Protein AF-A0A0D6ARR0-F1 (afdb_monomer)

Mean predicted aligned error: 8.87 Å

Solvent-accessible surface area (backbone atoms only — not comparable to full-atom values): 8552 Å² total; per-residue (Å²): 123,38,75,49,77,41,62,52,94,90,50,88,59,75,77,45,70,38,78,40,60,93,48,58,78,51,44,45,71,47,45,70,57,56,63,73,66,69,66,85,62,46,78,39,89,68,58,88,54,48,77,82,75,49,59,91,86,36,61,43,72,41,71,77,80,37,51,61,60,52,48,54,54,48,52,50,31,68,78,36,50,52,70,66,35,74,89,82,35,60,69,95,43,68,66,62,47,51,53,54,51,52,51,50,54,44,28,71,69,69,76,49,77,94,62,93,77,71,64,79,80,71,79,72,76,78,70,92,76,86,84,80,133

Sequence (133 aa):
MWLWTGVDHFKPGILEWVVGDRSAETFQPLWERVKQWNCYFYVTDGWKVYPNFIPEGDQIISKTYMTRVEGENTRLRHYLARLQRKTLCYSKSVEMLKYSISLLIHYFKFQDIPIPYRGEVRSCSATKGDRFI

Radius of gyration: 19.29 Å; Cα contacts (8 Å, |Δi|>4): 124; chains: 1; bounding box: 67×35×32 Å

Structure (mmCIF, N/CA/C/O backbone):
data_AF-A0A0D6ARR0-F1
#
_entry.id   AF-A0A0D6ARR0-F1
#
loop_
_atom_site.group_PDB
_atom_site.id
_atom_site.type_symbol
_atom_site.label_atom_id
_atom_site.label_alt_id
_atom_site.label_comp_id
_atom_site.label_asym_id
_atom_site.label_entity_id
_atom_site.label_seq_id
_atom_site.pdbx_PDB_ins_code
_atom_site.Cartn_x
_atom_site.Cartn_y
_atom_site.Cartn_z
_atom_site.occupancy
_atom_site.B_iso_or_equiv
_atom_site.auth_seq_id
_atom_site.auth_comp_id
_atom_site.auth_asym_id
_atom_site.auth_atom_id
_atom_site.pdbx_PDB_model_num
ATOM 1 N N . MET A 1 1 ? 5.289 0.197 12.221 1.00 78.94 1 MET A N 1
ATOM 2 C CA . MET A 1 1 ? 4.699 0.663 10.961 1.00 78.94 1 MET A CA 1
ATOM 3 C C . MET A 1 1 ? 4.137 -0.511 10.176 1.00 78.94 1 MET A C 1
ATOM 5 O O . MET A 1 1 ? 4.742 -1.579 10.191 1.00 78.94 1 MET A O 1
ATOM 9 N N . TRP A 1 2 ? 2.967 -0.323 9.584 1.00 85.44 2 TRP A N 1
ATOM 10 C CA . TRP A 1 2 ? 2.251 -1.228 8.694 1.00 85.44 2 TRP A CA 1
ATOM 11 C C . TRP A 1 2 ? 2.077 -0.537 7.339 1.00 85.44 2 TRP A C 1
ATOM 13 O O . TRP A 1 2 ? 2.071 0.693 7.274 1.00 85.44 2 TRP A O 1
ATOM 23 N N . LEU A 1 3 ? 1.972 -1.333 6.280 1.00 90.38 3 LEU A N 1
ATOM 24 C CA . LEU A 1 3 ? 1.709 -0.868 4.927 1.00 90.38 3 LEU A CA 1
ATOM 25 C C . LEU A 1 3 ? 0.439 -1.563 4.449 1.00 90.38 3 LEU A C 1
ATOM 27 O O . LEU A 1 3 ? 0.411 -2.790 4.364 1.00 90.38 3 LEU A O 1
ATOM 31 N N . TRP A 1 4 ? -0.586 -0.774 4.166 1.00 92.38 4 TRP A N 1
ATOM 32 C CA . TRP A 1 4 ? -1.767 -1.216 3.442 1.00 92.38 4 TRP A CA 1
ATOM 33 C C . TRP A 1 4 ? -1.518 -1.061 1.950 1.00 92.38 4 TRP A C 1
ATOM 35 O O . TRP A 1 4 ? -0.992 -0.028 1.533 1.00 92.38 4 TRP A O 1
ATOM 45 N N . THR A 1 5 ? -1.898 -2.059 1.161 1.00 92.94 5 THR A N 1
ATOM 46 C CA . THR A 1 5 ? -1.758 -2.057 -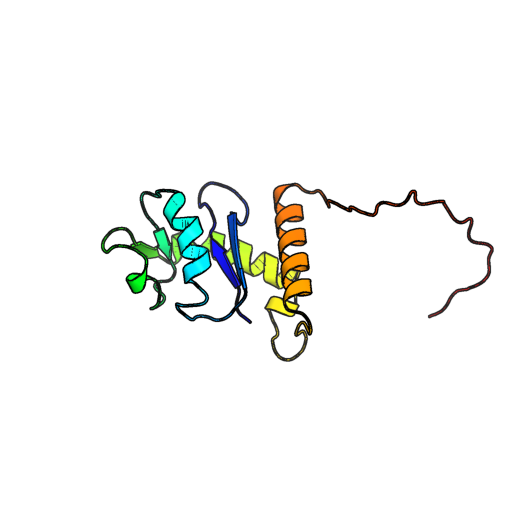0.298 1.00 92.94 5 THR A CA 1
ATOM 47 C C . THR A 1 5 ? -3.071 -2.471 -0.950 1.00 92.94 5 THR A C 1
ATOM 49 O O . THR A 1 5 ? -3.738 -3.396 -0.493 1.00 92.94 5 THR A O 1
ATOM 52 N N . GLY A 1 6 ? -3.445 -1.763 -2.011 1.00 91.69 6 GLY A N 1
ATOM 53 C CA . GLY A 1 6 ? -4.502 -2.127 -2.945 1.00 91.69 6 GLY A CA 1
ATOM 54 C C . GLY A 1 6 ? -3.871 -2.522 -4.274 1.00 91.69 6 GLY A C 1
ATOM 55 O O . GLY A 1 6 ? -3.040 -1.787 -4.816 1.00 91.69 6 GLY A O 1
ATOM 56 N N . VAL A 1 7 ? -4.245 -3.688 -4.791 1.00 89.88 7 VAL A N 1
ATOM 57 C CA . VAL A 1 7 ? -3.752 -4.205 -6.073 1.00 89.88 7 VAL A CA 1
ATOM 58 C C . VAL A 1 7 ? -4.929 -4.620 -6.944 1.00 89.88 7 VAL A C 1
ATOM 60 O O . VAL A 1 7 ? -5.999 -4.950 -6.438 1.00 89.88 7 VAL A O 1
ATOM 63 N N . ASP A 1 8 ? -4.703 -4.645 -8.251 1.00 86.50 8 ASP A N 1
ATOM 64 C CA . ASP A 1 8 ? -5.600 -5.296 -9.201 1.00 86.50 8 ASP A CA 1
ATOM 65 C C . ASP A 1 8 ? -5.147 -6.752 -9.373 1.00 86.50 8 ASP A C 1
ATOM 67 O O . ASP A 1 8 ? -3.958 -7.040 -9.538 1.00 86.50 8 ASP A O 1
ATOM 71 N N . HIS A 1 9 ? -6.088 -7.692 -9.309 1.00 81.56 9 HIS A N 1
ATOM 72 C CA . HIS A 1 9 ? -5.781 -9.105 -9.496 1.00 81.56 9 HIS A CA 1
ATOM 73 C C . HIS A 1 9 ? -5.267 -9.396 -10.917 1.00 81.56 9 HIS A C 1
ATOM 75 O O . HIS A 1 9 ? -4.389 -10.239 -11.101 1.00 81.56 9 HIS A O 1
ATOM 81 N N . PHE A 1 10 ? -5.764 -8.663 -11.914 1.00 81.88 10 PHE A N 1
ATOM 82 C CA . PHE A 1 10 ? -5.463 -8.866 -13.329 1.00 81.88 10 PHE A CA 1
ATOM 83 C C . PHE A 1 10 ? -4.256 -8.059 -13.813 1.00 81.88 10 PHE A C 1
ATOM 85 O O . PHE A 1 10 ? -3.631 -8.430 -14.806 1.00 81.88 10 PHE A O 1
ATOM 92 N N . LYS A 1 11 ? -3.893 -6.968 -13.125 1.00 82.31 11 LYS A N 1
ATOM 93 C CA . LYS A 1 11 ? -2.776 -6.093 -13.525 1.00 82.31 11 LYS A CA 1
ATOM 94 C C . LYS A 1 11 ? -1.606 -6.179 -12.546 1.00 82.31 11 LYS A C 1
ATOM 96 O O . LYS A 1 11 ? -1.794 -6.459 -11.365 1.00 82.31 11 LYS A O 1
ATOM 101 N N . PRO A 1 12 ? -0.354 -6.064 -13.011 1.00 81.56 12 PRO A N 1
ATOM 102 C CA . PRO A 1 12 ? 0.808 -6.051 -12.125 1.00 81.56 12 PRO A CA 1
ATOM 103 C C . PRO A 1 12 ? 0.958 -4.731 -11.381 1.00 81.56 12 PRO A C 1
ATOM 105 O O . PRO A 1 12 ? 0.623 -3.662 -11.893 1.00 81.56 12 PRO A O 1
ATOM 108 N N . GLY A 1 13 ? 1.533 -4.838 -10.185 1.00 85.81 13 GLY A N 1
ATOM 109 C CA . GLY A 1 13 ? 1.898 -3.706 -9.351 1.00 85.81 13 GLY A CA 1
ATOM 110 C C . GLY A 1 13 ? 0.828 -3.274 -8.353 1.00 85.81 13 GLY A C 1
ATOM 111 O O . GLY A 1 13 ? -0.324 -3.707 -8.361 1.00 85.81 13 GLY A O 1
ATOM 112 N N . ILE A 1 14 ? 1.265 -2.387 -7.467 1.00 91.06 14 ILE A N 1
ATOM 113 C CA . ILE A 1 14 ? 0.437 -1.775 -6.434 1.00 91.06 14 ILE A CA 1
ATOM 114 C C . ILE A 1 14 ? -0.208 -0.528 -7.025 1.00 91.06 14 ILE A C 1
ATOM 116 O O . ILE A 1 14 ? 0.478 0.324 -7.594 1.00 91.06 14 ILE A O 1
ATOM 120 N N . LEU A 1 15 ? -1.527 -0.436 -6.895 1.00 90.12 15 LEU A N 1
ATOM 121 C CA . LEU A 1 15 ? -2.299 0.704 -7.372 1.00 90.12 15 LEU A CA 1
ATOM 122 C C . LEU A 1 15 ? -2.329 1.816 -6.329 1.00 90.12 15 LEU A C 1
ATOM 124 O O . LEU A 1 15 ? -2.055 2.967 -6.648 1.00 90.12 15 LEU A O 1
ATOM 128 N N . GLU A 1 16 ? -2.614 1.455 -5.081 1.00 92.69 16 GLU A N 1
ATOM 129 C CA . GLU A 1 16 ? -2.756 2.392 -3.972 1.00 92.69 16 GLU A CA 1
ATOM 130 C C . GLU A 1 16 ? -2.136 1.822 -2.704 1.00 92.69 16 GLU A C 1
ATOM 132 O O . GLU A 1 16 ? -2.079 0.606 -2.510 1.00 92.69 16 GLU A O 1
ATOM 137 N N . TRP A 1 17 ? -1.660 2.693 -1.820 1.00 94.75 17 TRP A N 1
ATOM 138 C CA . TRP A 1 17 ? -1.082 2.265 -0.552 1.00 94.75 17 TRP A CA 1
ATOM 139 C C . TRP A 1 17 ? -1.150 3.354 0.518 1.00 94.75 17 TRP A C 1
ATOM 141 O O . TRP A 1 17 ? -1.221 4.548 0.225 1.00 94.75 17 TRP A O 1
ATOM 151 N N . VAL A 1 18 ? -1.122 2.933 1.784 1.00 94.38 18 VAL A N 1
ATOM 152 C CA . VAL A 1 18 ? -1.045 3.824 2.950 1.00 94.38 18 VAL A CA 1
ATOM 153 C C . VAL A 1 18 ? -0.122 3.230 4.005 1.00 94.38 18 VAL A C 1
ATOM 155 O O . VAL A 1 18 ? -0.179 2.044 4.324 1.00 94.38 18 VAL A O 1
ATOM 158 N N . VAL A 1 19 ? 0.729 4.082 4.573 1.00 91.88 19 VAL A N 1
ATOM 159 C CA . VAL A 1 19 ? 1.614 3.743 5.690 1.00 91.88 19 VAL A CA 1
ATOM 160 C C . VAL A 1 19 ? 0.987 4.199 7.003 1.00 91.88 19 VAL A C 1
ATOM 162 O O . VAL A 1 19 ? 0.639 5.369 7.136 1.00 91.88 19 VAL A O 1
ATOM 165 N N . GLY A 1 20 ? 0.928 3.307 7.991 1.00 91.19 20 GLY A N 1
ATOM 166 C CA . GLY A 1 20 ? 0.464 3.636 9.340 1.00 91.19 20 GLY A CA 1
ATOM 167 C C . GLY A 1 20 ? 0.433 2.417 10.255 1.00 91.19 20 GLY A C 1
ATOM 168 O O . GLY A 1 20 ? 1.463 1.768 10.474 1.00 91.19 20 GLY A O 1
ATOM 169 N N . ASP A 1 21 ? -0.733 2.105 10.802 1.00 91.00 21 ASP A N 1
ATOM 170 C CA . ASP A 1 21 ? -1.007 0.931 11.631 1.00 91.00 21 ASP A CA 1
ATOM 171 C C . ASP A 1 21 ? -2.155 0.086 11.047 1.00 91.00 21 ASP A C 1
ATOM 173 O O . ASP A 1 21 ? -2.475 0.219 9.871 1.00 91.00 21 ASP A O 1
ATOM 177 N N . ARG A 1 22 ? -2.729 -0.831 11.837 1.00 91.44 22 ARG A N 1
ATOM 178 C CA . ARG A 1 22 ? -3.842 -1.695 11.403 1.00 91.44 22 ARG A CA 1
ATOM 179 C C . ARG A 1 22 ? -5.228 -1.165 11.799 1.00 91.44 22 ARG A C 1
ATOM 181 O O . ARG A 1 22 ? -6.170 -1.954 11.891 1.00 91.44 22 ARG A O 1
ATOM 188 N N . SER A 1 23 ? -5.318 0.122 12.117 1.00 94.56 23 SER A N 1
ATOM 189 C CA . SER A 1 23 ? -6.545 0.770 12.570 1.00 94.56 23 SER A CA 1
ATOM 190 C C . SER A 1 23 ? -7.471 1.123 11.402 1.00 94.56 23 SER A C 1
ATOM 192 O O . SER A 1 23 ? -7.062 1.094 10.236 1.00 94.56 23 SER A O 1
ATOM 194 N N . ALA A 1 24 ? -8.727 1.434 11.722 1.00 94.75 24 ALA A N 1
ATOM 195 C CA . ALA A 1 24 ? -9.706 1.879 10.737 1.00 94.75 24 ALA A CA 1
ATOM 196 C C . ALA A 1 24 ? -9.339 3.273 10.204 1.00 94.75 24 ALA A C 1
ATOM 198 O O . ALA A 1 24 ? -9.465 3.538 9.013 1.00 94.75 24 ALA A O 1
ATOM 199 N N . GLU A 1 25 ? -8.784 4.121 11.064 1.00 95.38 25 GLU A N 1
ATOM 200 C CA . GLU A 1 25 ? -8.349 5.486 10.789 1.00 95.38 25 GLU A CA 1
ATOM 201 C C . GLU A 1 25 ? -7.238 5.511 9.732 1.00 95.38 25 GLU A C 1
ATOM 203 O O . GLU A 1 25 ? -7.286 6.297 8.788 1.00 95.38 25 GLU A O 1
ATOM 208 N N . THR A 1 26 ? -6.259 4.603 9.834 1.00 94.19 26 THR A N 1
ATOM 209 C CA . THR A 1 26 ? -5.215 4.465 8.804 1.00 94.19 26 THR A CA 1
ATOM 210 C C . THR A 1 26 ? -5.776 3.893 7.498 1.00 94.19 26 THR A C 1
ATOM 212 O O . THR A 1 26 ? -5.294 4.239 6.418 1.00 94.19 26 THR A O 1
ATOM 215 N N . PHE A 1 27 ? -6.767 3.002 7.565 1.00 95.19 27 PHE A N 1
ATOM 216 C CA . PHE A 1 27 ? -7.340 2.363 6.379 1.00 95.19 27 PHE A CA 1
ATOM 217 C C . PHE A 1 27 ? -8.280 3.291 5.595 1.00 95.19 27 PHE A C 1
ATOM 219 O O . PHE A 1 27 ? -8.290 3.255 4.366 1.00 95.19 27 PHE A O 1
ATOM 226 N N . GLN A 1 28 ? -9.014 4.170 6.276 1.00 95.81 28 GLN A N 1
ATOM 227 C CA . GLN A 1 28 ? -9.973 5.101 5.681 1.00 95.81 28 GLN A CA 1
ATOM 228 C C . GLN A 1 28 ? -9.448 5.859 4.445 1.00 95.81 28 GLN A C 1
ATOM 230 O O . GLN A 1 28 ? -10.096 5.785 3.403 1.00 95.81 28 GLN A O 1
ATOM 235 N N . PRO A 1 29 ? -8.280 6.536 4.462 1.00 95.31 29 PRO A N 1
ATOM 236 C CA . PRO A 1 29 ? -7.791 7.244 3.278 1.00 95.31 29 PRO A CA 1
ATOM 237 C C . PRO A 1 29 ? -7.474 6.319 2.097 1.00 95.31 29 PRO A C 1
ATOM 239 O O . PRO A 1 29 ? -7.517 6.772 0.955 1.00 95.31 29 PRO A O 1
ATOM 242 N N . LEU A 1 30 ? -7.133 5.048 2.343 1.00 94.56 30 LEU A N 1
ATOM 243 C CA . LEU A 1 30 ? -6.980 4.061 1.274 1.00 94.56 30 LEU A CA 1
ATOM 244 C C . LEU A 1 30 ? -8.349 3.709 0.687 1.00 94.56 30 LEU A C 1
ATOM 246 O O . LEU A 1 30 ? -8.513 3.720 -0.531 1.00 94.56 30 LEU A O 1
ATOM 250 N N . TRP A 1 31 ? -9.331 3.444 1.551 1.00 94.81 31 TRP A N 1
ATOM 251 C CA . TRP A 1 31 ? -10.691 3.114 1.137 1.00 94.81 31 TRP A CA 1
ATOM 252 C C . TRP A 1 31 ? -11.343 4.223 0.311 1.00 94.81 31 TRP A C 1
ATOM 254 O O . TRP A 1 31 ? -11.931 3.941 -0.727 1.00 94.81 31 TRP A O 1
ATOM 264 N N . GLU A 1 32 ? -11.169 5.487 0.703 1.00 94.88 32 GLU A N 1
ATOM 265 C CA . GLU A 1 32 ? -11.703 6.640 -0.030 1.00 94.88 32 GLU A CA 1
ATOM 266 C C . GLU A 1 32 ? -11.233 6.705 -1.490 1.00 94.88 32 GLU A C 1
ATOM 268 O O . GLU A 1 32 ? -11.966 7.212 -2.339 1.00 94.88 32 GLU A O 1
ATOM 273 N N . ARG A 1 33 ? -10.039 6.174 -1.792 1.00 93.94 33 ARG A N 1
ATOM 274 C CA . ARG A 1 33 ? -9.515 6.048 -3.160 1.00 93.94 33 ARG A CA 1
ATOM 275 C C . ARG A 1 33 ? -10.000 4.770 -3.840 1.00 93.94 33 ARG A C 1
ATOM 277 O O . ARG A 1 33 ? -10.457 4.823 -4.975 1.00 93.94 33 ARG A O 1
ATOM 284 N N . VAL A 1 34 ? -9.951 3.640 -3.136 1.00 91.75 34 VAL A N 1
ATOM 285 C CA . VAL A 1 34 ? -10.332 2.321 -3.670 1.00 91.75 34 VAL A CA 1
ATOM 286 C C . VAL A 1 34 ? -11.819 2.250 -4.030 1.00 91.75 34 VAL A C 1
ATOM 288 O O . VAL A 1 34 ? -12.159 1.732 -5.090 1.00 91.75 34 VAL A O 1
ATOM 291 N N . LYS A 1 35 ? -12.711 2.825 -3.214 1.00 90.25 35 LYS A N 1
ATOM 292 C CA . LYS A 1 35 ? -14.163 2.801 -3.466 1.00 90.25 35 LYS A CA 1
ATOM 293 C C . LYS A 1 35 ? -14.564 3.500 -4.770 1.00 90.25 35 LYS A C 1
ATOM 295 O O . LYS A 1 35 ? -15.588 3.170 -5.357 1.00 90.25 35 LYS A O 1
ATOM 300 N N . GLN A 1 36 ? -13.751 4.448 -5.245 1.00 90.75 36 GLN A N 1
ATOM 301 C CA . GLN A 1 36 ? -14.000 5.171 -6.498 1.00 90.75 36 GLN A CA 1
ATOM 302 C C . GLN A 1 36 ? -13.803 4.286 -7.734 1.00 90.75 36 GLN A C 1
ATOM 304 O O . GLN A 1 36 ? -14.249 4.647 -8.819 1.00 90.75 36 GLN A O 1
ATOM 309 N N . TRP A 1 37 ? -13.149 3.130 -7.594 1.00 88.69 37 TRP A N 1
ATOM 310 C CA . TRP A 1 37 ? -12.939 2.198 -8.703 1.00 88.69 37 TRP A CA 1
ATOM 311 C C . TRP A 1 37 ? -14.184 1.388 -9.055 1.00 88.69 37 TRP A C 1
ATOM 313 O O . TRP A 1 37 ? -14.186 0.741 -10.100 1.00 88.69 37 TRP A O 1
ATOM 323 N N . ASN A 1 38 ? -15.225 1.432 -8.214 1.00 85.88 38 ASN A N 1
ATOM 324 C CA . ASN A 1 38 ? -16.496 0.743 -8.426 1.00 85.88 38 ASN A CA 1
ATOM 325 C C . ASN A 1 38 ? -16.303 -0.742 -8.801 1.00 85.88 38 ASN A C 1
ATOM 327 O O . ASN A 1 38 ? -16.830 -1.229 -9.803 1.00 85.88 38 ASN A O 1
ATOM 331 N N . CYS A 1 39 ? -15.459 -1.440 -8.033 1.00 87.06 39 CYS A N 1
ATOM 332 C CA . CYS A 1 39 ? -15.169 -2.853 -8.251 1.00 87.06 39 CYS A CA 1
ATOM 333 C C . CYS A 1 39 ? -16.406 -3.713 -7.962 1.00 87.06 39 CYS A C 1
ATOM 335 O O . CYS A 1 39 ? -17.138 -3.431 -7.021 1.00 87.06 39 CYS A O 1
ATOM 337 N N . TYR A 1 40 ? -16.584 -4.805 -8.717 1.00 86.75 40 TYR A N 1
ATOM 338 C CA . TYR A 1 40 ? -17.652 -5.779 -8.452 1.00 86.75 40 TYR A CA 1
ATOM 339 C C . TYR A 1 40 ? -17.503 -6.460 -7.088 1.00 86.75 40 TYR A C 1
ATOM 341 O O . TYR A 1 40 ? -18.492 -6.675 -6.405 1.00 86.75 40 TYR A O 1
ATOM 349 N N . PHE A 1 41 ? -16.269 -6.810 -6.709 1.00 90.00 41 PHE A N 1
ATOM 350 C CA . PHE A 1 41 ? -15.963 -7.438 -5.427 1.00 90.00 41 PHE A CA 1
ATOM 351 C C . PHE A 1 41 ? -14.609 -6.967 -4.900 1.00 90.00 41 PHE A C 1
ATOM 353 O O . PHE A 1 41 ? -13.674 -6.734 -5.674 1.00 90.00 41 PHE A O 1
ATOM 360 N N . TYR A 1 42 ? -14.485 -6.910 -3.577 1.00 91.44 42 TYR A N 1
ATOM 361 C CA . TYR A 1 42 ? -13.246 -6.611 -2.870 1.00 91.44 42 TYR A CA 1
ATOM 362 C C . TYR A 1 42 ? -12.726 -7.868 -2.181 1.00 91.44 42 TYR A C 1
ATOM 364 O O . TYR A 1 42 ? -13.350 -8.402 -1.263 1.00 91.44 42 TYR A O 1
ATOM 372 N N . VAL A 1 43 ? -11.557 -8.339 -2.613 1.00 91.44 43 VAL A N 1
ATOM 373 C CA . VAL A 1 43 ? -10.908 -9.504 -2.006 1.00 91.44 43 VAL A CA 1
ATOM 374 C C . VAL A 1 43 ? -10.033 -9.055 -0.842 1.00 91.44 43 VAL A C 1
ATOM 376 O O . VAL A 1 43 ? -9.167 -8.199 -1.018 1.00 91.44 43 VAL A O 1
ATOM 379 N N . THR A 1 44 ? -10.230 -9.641 0.339 1.00 91.50 44 THR A N 1
ATOM 380 C CA . THR A 1 44 ? -9.443 -9.292 1.531 1.00 91.50 44 THR A CA 1
ATOM 381 C C . THR A 1 44 ? -9.052 -10.512 2.372 1.00 91.50 44 THR A C 1
ATOM 383 O O . THR A 1 44 ? -9.533 -11.628 2.164 1.00 91.50 44 THR A O 1
ATOM 386 N N . ASP A 1 45 ? -8.178 -10.297 3.361 1.00 89.56 45 ASP A N 1
ATOM 387 C CA . ASP A 1 45 ? -7.779 -11.294 4.366 1.00 89.56 45 ASP A CA 1
ATOM 388 C C . ASP A 1 45 ? -8.780 -11.435 5.531 1.00 89.56 45 ASP A C 1
ATOM 390 O O . ASP A 1 45 ? -8.516 -12.165 6.485 1.00 89.56 45 ASP A O 1
ATOM 394 N N . GLY A 1 46 ? -9.935 -10.759 5.467 1.00 89.94 46 GLY A N 1
ATOM 395 C CA . GLY A 1 46 ? -10.978 -10.847 6.496 1.00 89.94 46 GLY A CA 1
ATOM 396 C C . GLY A 1 46 ? -10.668 -10.083 7.788 1.00 89.94 46 GLY A C 1
ATOM 397 O O . GLY A 1 46 ? -11.257 -10.365 8.828 1.00 89.94 46 GLY A O 1
ATOM 398 N N . TRP A 1 47 ? -9.742 -9.119 7.757 1.00 91.19 47 TRP A N 1
ATOM 399 C CA . TRP A 1 47 ? -9.449 -8.262 8.905 1.00 91.19 47 TRP A CA 1
ATOM 400 C C . TRP A 1 47 ? -10.681 -7.480 9.389 1.00 91.19 47 TRP A C 1
ATOM 402 O O . TRP A 1 47 ? -11.474 -6.963 8.605 1.00 91.19 47 TRP A O 1
ATOM 412 N N . LYS A 1 48 ? -10.787 -7.316 10.713 1.00 93.56 48 LYS A N 1
ATOM 413 C CA . LYS A 1 48 ? -11.946 -6.728 11.410 1.00 93.56 48 LYS A CA 1
ATOM 414 C C . LYS A 1 48 ? -12.318 -5.294 11.018 1.00 93.56 48 LYS A C 1
ATOM 416 O O . LYS A 1 48 ? -13.365 -4.818 11.429 1.00 93.56 48 LYS A O 1
ATOM 421 N N . VAL A 1 49 ? -11.443 -4.583 10.305 1.00 93.75 49 VAL A N 1
ATOM 422 C CA . VAL A 1 49 ? -11.724 -3.205 9.880 1.00 93.75 49 VAL A CA 1
ATOM 423 C C . VAL A 1 49 ? -12.588 -3.166 8.628 1.00 93.75 49 VAL A C 1
ATOM 425 O O . VAL A 1 49 ? -13.350 -2.224 8.485 1.00 93.75 49 VAL A O 1
ATOM 428 N N . TYR A 1 50 ? -12.504 -4.163 7.738 1.00 92.62 50 TYR A N 1
ATOM 429 C CA . TYR A 1 50 ? -13.171 -4.095 6.435 1.00 92.62 50 TYR A CA 1
ATOM 430 C C . TYR A 1 50 ? -14.695 -4.001 6.508 1.00 92.62 50 TYR A C 1
ATOM 432 O O . TYR A 1 50 ? -15.226 -3.192 5.752 1.00 92.62 50 TYR A O 1
ATOM 440 N N . PRO A 1 51 ? -15.399 -4.706 7.419 1.00 92.94 51 PRO A N 1
ATOM 441 C CA . PRO A 1 51 ? -16.853 -4.577 7.532 1.00 92.94 51 PRO A CA 1
ATOM 442 C C . PRO A 1 51 ? -17.334 -3.157 7.869 1.00 92.94 51 PRO A C 1
ATOM 444 O O . PRO A 1 51 ? -18.488 -2.830 7.630 1.00 92.94 51 PRO A O 1
ATOM 447 N N . ASN A 1 52 ? -16.460 -2.289 8.395 1.00 93.31 52 ASN A N 1
ATOM 448 C CA . ASN A 1 52 ? -16.800 -0.888 8.663 1.00 93.31 52 ASN A CA 1
ATOM 449 C C . ASN A 1 52 ? -16.800 -0.015 7.394 1.00 93.31 52 ASN A C 1
ATOM 451 O O . ASN A 1 52 ? -17.224 1.136 7.450 1.00 93.31 52 ASN A O 1
ATOM 455 N N . PHE A 1 53 ? -16.262 -0.519 6.279 1.00 93.25 53 PHE A N 1
ATOM 456 C CA . PHE A 1 53 ? -16.026 0.246 5.052 1.00 93.25 53 PHE A CA 1
ATOM 457 C C . PHE A 1 53 ? -16.651 -0.403 3.817 1.00 93.25 53 PHE A C 1
ATOM 459 O O . PHE A 1 53 ? -17.215 0.302 2.983 1.00 93.25 53 PHE A O 1
ATOM 466 N N . ILE A 1 54 ? -16.523 -1.725 3.690 1.00 92.75 54 ILE A N 1
ATOM 467 C CA . ILE A 1 54 ? -16.988 -2.499 2.541 1.00 92.75 54 ILE A CA 1
ATOM 468 C C . ILE A 1 54 ? -18.433 -2.938 2.810 1.00 92.75 54 ILE A C 1
ATOM 470 O O . ILE A 1 54 ? -18.671 -3.547 3.856 1.00 92.75 54 ILE A O 1
ATOM 474 N N . PRO A 1 55 ? -19.384 -2.653 1.902 1.00 90.44 55 PRO A N 1
ATOM 475 C CA . PRO A 1 55 ? -20.758 -3.118 2.038 1.00 90.44 55 PRO A CA 1
ATOM 476 C C . PRO A 1 55 ? -20.854 -4.640 2.188 1.00 90.44 55 PRO A C 1
ATOM 478 O O . PRO A 1 55 ? -20.053 -5.400 1.634 1.00 90.44 55 PRO A O 1
ATOM 481 N N . GLU A 1 56 ? -21.861 -5.089 2.934 1.00 87.88 56 GLU A N 1
ATOM 482 C CA . GLU A 1 56 ? -22.145 -6.512 3.089 1.00 87.88 56 GLU A CA 1
ATOM 483 C C . GLU A 1 56 ? -22.511 -7.130 1.728 1.00 87.88 56 GLU A C 1
ATOM 485 O O . GLU A 1 56 ? -23.346 -6.598 1.002 1.00 87.88 56 GLU A O 1
ATOM 490 N N . GLY A 1 57 ? -21.863 -8.244 1.373 1.00 88.38 57 GLY A N 1
ATOM 491 C CA . GLY A 1 57 ? -22.026 -8.912 0.073 1.00 88.38 57 GLY A CA 1
ATOM 492 C C . GLY A 1 57 ? -20.966 -8.556 -0.978 1.00 88.38 57 GLY A C 1
ATOM 493 O O . GLY A 1 57 ? -20.683 -9.385 -1.842 1.00 88.38 57 GLY A O 1
ATOM 494 N N . ASP A 1 58 ? -20.295 -7.408 -0.851 1.00 91.12 58 ASP A N 1
ATOM 495 C CA . ASP A 1 58 ? -19.251 -6.978 -1.800 1.00 91.12 58 ASP A CA 1
ATOM 496 C C . ASP A 1 58 ? -17.858 -7.515 -1.424 1.00 91.12 58 ASP A C 1
ATOM 498 O O . ASP A 1 58 ? -16.916 -7.481 -2.223 1.00 91.12 58 ASP A O 1
ATOM 502 N N . GLN A 1 59 ? -17.696 -8.012 -0.194 1.00 92.69 59 GLN A N 1
ATOM 503 C CA . GLN A 1 59 ? -16.437 -8.550 0.313 1.00 92.69 59 GLN A CA 1
ATOM 504 C C . GLN A 1 59 ? -16.316 -10.058 0.059 1.00 92.69 59 GLN A C 1
ATOM 506 O O . GLN A 1 59 ? -17.126 -10.854 0.531 1.00 92.69 59 GLN A O 1
ATOM 511 N N . ILE A 1 60 ? -15.215 -10.469 -0.571 1.00 91.31 60 ILE A N 1
ATOM 512 C CA . ILE A 1 60 ? -14.813 -11.874 -0.691 1.00 91.31 60 ILE A CA 1
ATOM 513 C C . ILE A 1 60 ? -13.599 -12.123 0.207 1.00 91.31 60 ILE A C 1
ATOM 515 O O . ILE A 1 60 ? -12.521 -11.566 -0.001 1.00 91.31 60 ILE A O 1
ATOM 519 N N . ILE A 1 61 ? -13.744 -13.002 1.198 1.00 90.50 61 ILE A N 1
ATOM 520 C CA . ILE A 1 61 ? -12.626 -13.424 2.051 1.00 90.50 61 ILE A CA 1
ATOM 521 C C . ILE A 1 61 ? -12.001 -14.673 1.441 1.00 90.50 61 ILE A C 1
ATOM 523 O O . ILE A 1 61 ? -12.600 -15.746 1.445 1.00 90.50 61 ILE A O 1
ATOM 527 N N . SER A 1 62 ? -10.781 -14.555 0.922 1.00 86.00 62 SER A N 1
ATOM 528 C CA . SER A 1 62 ? -10.079 -15.706 0.358 1.00 86.00 62 SER A CA 1
ATOM 529 C C . SER A 1 62 ? -8.568 -15.546 0.408 1.00 86.00 62 SER A C 1
ATOM 531 O O . SER A 1 62 ? -8.011 -14.641 -0.202 1.00 86.00 62 SER A O 1
ATOM 533 N N . LYS A 1 63 ? -7.882 -16.544 0.971 1.00 81.12 63 LYS A N 1
ATOM 534 C CA . LYS A 1 63 ? -6.413 -16.620 0.952 1.00 81.12 63 LYS A CA 1
ATOM 535 C C 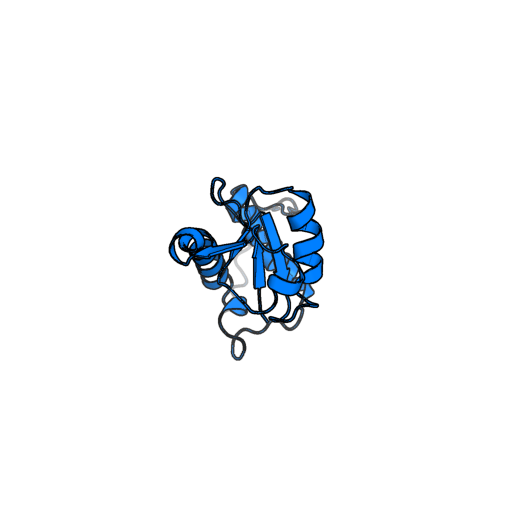. LYS A 1 63 ? -5.834 -16.897 -0.4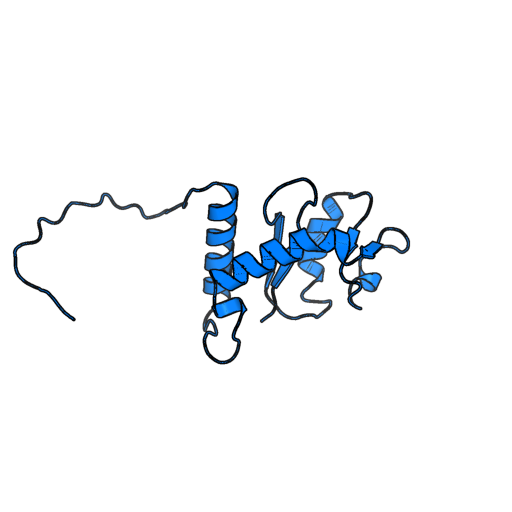40 1.00 81.12 63 LYS A C 1
ATOM 537 O O . LYS A 1 63 ? -4.808 -16.332 -0.789 1.00 81.12 63 LYS A O 1
ATOM 542 N N . THR A 1 64 ? -6.503 -17.705 -1.263 1.00 80.38 64 THR A N 1
ATOM 543 C CA . THR A 1 64 ? -5.987 -18.097 -2.589 1.00 80.38 64 THR A CA 1
ATOM 544 C C . THR A 1 64 ? -5.890 -16.904 -3.544 1.00 80.38 64 THR A C 1
ATOM 546 O O . THR A 1 64 ? -4.854 -16.667 -4.153 1.00 80.38 64 THR A O 1
ATOM 549 N N . TYR A 1 65 ? -6.941 -16.082 -3.621 1.00 78.75 65 TYR A N 1
ATOM 550 C CA . TYR A 1 65 ? -6.922 -14.842 -4.407 1.00 78.75 65 TYR A CA 1
ATOM 551 C C . TYR A 1 65 ? -5.943 -13.774 -3.872 1.00 78.75 65 TYR A C 1
ATOM 553 O O . TYR A 1 65 ? -5.534 -12.888 -4.626 1.00 78.75 65 TYR A O 1
ATOM 561 N N . MET A 1 66 ? -5.524 -13.873 -2.603 1.00 84.00 66 MET A N 1
ATOM 562 C CA . MET A 1 66 ? -4.606 -12.932 -1.948 1.00 84.00 66 MET A CA 1
ATOM 563 C C . MET A 1 66 ? -3.123 -13.195 -2.242 1.00 84.00 66 MET A C 1
ATOM 565 O O . MET A 1 66 ? -2.308 -12.304 -2.002 1.00 84.00 66 MET A O 1
ATOM 569 N N . THR A 1 67 ? -2.751 -14.343 -2.825 1.00 84.94 67 THR A N 1
ATOM 570 C CA . THR A 1 67 ? -1.341 -14.700 -3.093 1.00 84.94 67 THR A CA 1
ATOM 571 C C . THR A 1 67 ? -0.593 -13.620 -3.880 1.00 84.94 67 THR A C 1
ATOM 573 O O . THR A 1 67 ? 0.590 -13.376 -3.647 1.00 84.94 67 THR A O 1
ATOM 576 N N . ARG A 1 68 ? -1.282 -12.902 -4.777 1.00 85.19 68 ARG A N 1
ATOM 577 C CA . ARG A 1 68 ? -0.689 -11.787 -5.527 1.00 85.19 68 ARG A CA 1
ATOM 578 C C . ARG A 1 68 ? -0.349 -10.589 -4.637 1.00 85.19 68 ARG A C 1
ATOM 580 O O . ARG A 1 68 ? 0.778 -10.105 -4.688 1.00 85.19 68 ARG A O 1
ATOM 587 N N . VAL A 1 69 ? -1.291 -10.139 -3.803 1.00 87.06 69 VAL A N 1
ATOM 588 C CA . VAL A 1 69 ? -1.071 -9.058 -2.819 1.00 87.06 69 VAL A CA 1
ATOM 589 C C . VAL A 1 69 ? 0.066 -9.430 -1.870 1.00 87.06 69 VAL A C 1
ATOM 591 O O . VAL A 1 69 ? 0.940 -8.615 -1.575 1.00 87.06 69 VAL A O 1
ATOM 594 N N . GLU A 1 70 ? 0.075 -10.676 -1.398 1.00 87.38 70 GLU A N 1
ATOM 595 C CA . GLU A 1 70 ? 1.121 -11.205 -0.526 1.00 87.38 70 GLU A CA 1
ATOM 596 C C . GLU A 1 70 ? 2.490 -11.214 -1.216 1.00 87.38 70 GLU A C 1
ATOM 598 O O . GLU A 1 70 ? 3.489 -10.844 -0.593 1.00 87.38 70 GLU A O 1
ATOM 603 N N . GLY A 1 71 ? 2.536 -11.555 -2.507 1.00 89.50 71 GLY A N 1
ATOM 604 C CA . GLY A 1 71 ? 3.733 -11.488 -3.342 1.00 89.50 71 GLY A CA 1
ATOM 605 C C . GLY A 1 71 ? 4.286 -10.068 -3.467 1.00 89.50 71 GLY A C 1
ATOM 606 O O . GLY A 1 71 ? 5.463 -9.843 -3.182 1.00 89.50 71 GLY A O 1
ATOM 607 N N . GLU A 1 72 ? 3.442 -9.089 -3.803 1.00 89.19 72 GLU A N 1
ATOM 608 C CA . GLU A 1 72 ? 3.843 -7.674 -3.895 1.00 89.19 72 GLU A CA 1
ATOM 609 C C . GLU A 1 72 ? 4.338 -7.137 -2.542 1.00 89.19 72 GLU A C 1
ATOM 611 O O . GLU A 1 72 ? 5.394 -6.506 -2.450 1.00 89.19 72 GLU A O 1
ATOM 616 N N . ASN A 1 73 ? 3.633 -7.462 -1.455 1.00 88.81 73 ASN A N 1
ATOM 617 C CA . ASN A 1 73 ? 4.032 -7.078 -0.102 1.00 88.81 73 ASN A CA 1
ATOM 618 C C . ASN A 1 73 ? 5.356 -7.729 0.319 1.00 88.81 73 ASN A C 1
ATOM 620 O O . ASN A 1 73 ? 6.183 -7.090 0.975 1.00 88.81 73 ASN A O 1
ATOM 624 N N . THR A 1 74 ? 5.576 -8.988 -0.058 1.00 90.12 74 THR A N 1
ATOM 625 C CA . THR A 1 74 ? 6.838 -9.701 0.173 1.00 90.12 74 THR A CA 1
ATOM 626 C C . THR A 1 74 ? 7.976 -9.042 -0.591 1.00 90.12 74 THR A C 1
ATOM 628 O O . THR A 1 74 ? 9.022 -8.753 -0.008 1.00 90.12 74 THR A O 1
ATOM 631 N N . ARG A 1 75 ? 7.758 -8.719 -1.868 1.00 90.25 75 ARG A N 1
ATOM 632 C CA . ARG A 1 75 ? 8.738 -8.037 -2.713 1.00 90.25 75 ARG A CA 1
ATOM 633 C C . ARG A 1 75 ? 9.105 -6.670 -2.140 1.00 90.25 75 ARG A C 1
ATOM 635 O O . ARG A 1 75 ? 10.286 -6.380 -1.982 1.00 90.25 75 ARG A O 1
ATOM 642 N N . LEU A 1 76 ? 8.132 -5.860 -1.723 1.00 90.31 76 LEU A N 1
ATOM 643 C CA . LEU A 1 76 ? 8.415 -4.585 -1.057 1.00 90.31 76 LEU A CA 1
ATOM 644 C C . LEU A 1 76 ? 9.256 -4.759 0.212 1.00 90.31 76 LEU A C 1
ATOM 646 O O . LEU A 1 76 ? 10.208 -4.009 0.416 1.00 90.31 76 LEU A O 1
ATOM 650 N N . ARG A 1 77 ? 8.941 -5.744 1.061 1.00 88.94 77 ARG A N 1
ATOM 651 C CA . ARG A 1 77 ? 9.712 -6.010 2.290 1.00 88.94 77 ARG A CA 1
ATOM 652 C C . ARG A 1 77 ? 11.121 -6.518 2.005 1.00 88.94 77 ARG A C 1
ATOM 654 O O . ARG A 1 77 ? 12.015 -6.228 2.793 1.00 88.94 77 ARG A O 1
ATOM 661 N N . HIS A 1 78 ? 11.310 -7.242 0.905 1.00 89.56 78 HIS A N 1
ATOM 662 C CA . HIS A 1 78 ? 12.620 -7.715 0.473 1.00 89.56 78 HIS A CA 1
ATOM 663 C C . HIS A 1 78 ? 13.557 -6.547 0.139 1.00 89.56 78 HIS A C 1
ATOM 665 O O . HIS A 1 78 ? 14.670 -6.491 0.651 1.00 89.56 78 HIS A O 1
ATOM 671 N N . TYR A 1 79 ? 13.093 -5.577 -0.654 1.00 89.56 79 TYR A N 1
ATOM 672 C CA . TYR A 1 79 ? 13.910 -4.419 -1.039 1.00 89.56 79 TYR A CA 1
ATOM 673 C C . TYR A 1 79 ? 13.964 -3.334 0.044 1.00 89.56 79 TYR A C 1
ATOM 675 O O . TYR A 1 79 ? 14.981 -2.663 0.212 1.00 89.56 79 TYR A O 1
ATOM 683 N N . LEU A 1 80 ? 12.887 -3.158 0.811 1.00 88.44 80 LEU A N 1
ATOM 684 C CA . LEU A 1 80 ? 12.812 -2.195 1.906 1.00 88.44 80 LEU A CA 1
ATOM 685 C C . LEU A 1 80 ? 12.801 -2.931 3.244 1.00 88.44 80 LEU A C 1
ATOM 687 O O . LEU A 1 80 ? 11.754 -3.085 3.876 1.00 88.44 80 LEU A O 1
ATOM 691 N N . ALA A 1 81 ? 13.991 -3.279 3.744 1.00 83.88 81 ALA A N 1
ATOM 692 C CA . ALA A 1 81 ? 14.172 -3.899 5.065 1.00 83.88 81 ALA A CA 1
ATOM 693 C C . ALA A 1 81 ? 13.488 -3.114 6.208 1.00 83.88 81 ALA A C 1
ATOM 695 O O . ALA A 1 81 ? 13.092 -3.684 7.232 1.00 83.88 81 ALA A O 1
ATOM 696 N N . ARG A 1 82 ? 13.269 -1.806 6.007 1.00 82.12 82 ARG A N 1
ATOM 697 C CA . ARG A 1 82 ? 12.546 -0.927 6.938 1.00 82.12 82 ARG A CA 1
ATOM 698 C C . ARG A 1 82 ? 11.074 -1.297 7.137 1.00 82.12 82 ARG A C 1
ATOM 700 O O . ARG A 1 82 ? 10.493 -0.985 8.174 1.00 82.12 82 ARG A O 1
ATOM 707 N N . LEU A 1 83 ? 10.474 -1.995 6.174 1.00 82.75 83 LEU A N 1
ATOM 708 C CA . LEU A 1 83 ? 9.123 -2.548 6.277 1.00 82.75 83 LEU A CA 1
ATOM 709 C C . LEU A 1 83 ? 9.090 -3.896 7.011 1.00 82.75 83 LEU A C 1
ATOM 711 O O . LEU A 1 83 ? 8.015 -4.343 7.414 1.00 82.75 83 LEU A O 1
ATOM 715 N N . GLN A 1 84 ? 10.237 -4.559 7.187 1.00 77.81 84 GLN A N 1
ATOM 716 C CA . GLN A 1 84 ? 10.326 -5.890 7.788 1.00 77.81 84 GLN A CA 1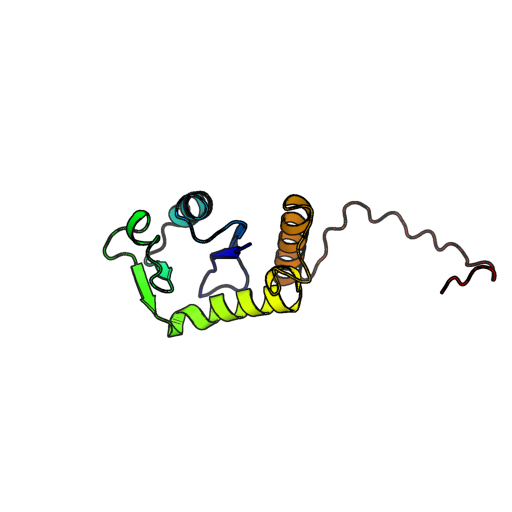
ATOM 717 C C . GLN A 1 84 ? 10.628 -5.839 9.290 1.00 77.81 84 GLN A C 1
ATOM 719 O O . GLN A 1 84 ? 9.952 -6.507 10.072 1.00 77.81 84 GLN A O 1
ATOM 724 N N . ARG A 1 85 ? 11.626 -5.054 9.720 1.00 69.75 85 ARG A N 1
ATOM 725 C CA . ARG A 1 85 ? 12.135 -5.090 11.104 1.00 69.75 85 ARG A CA 1
ATOM 726 C C . ARG A 1 85 ? 11.960 -3.753 11.817 1.00 69.75 85 ARG A C 1
ATOM 728 O O . ARG A 1 85 ? 12.782 -2.852 11.674 1.00 69.75 85 ARG A O 1
ATOM 735 N N . LYS A 1 86 ? 10.920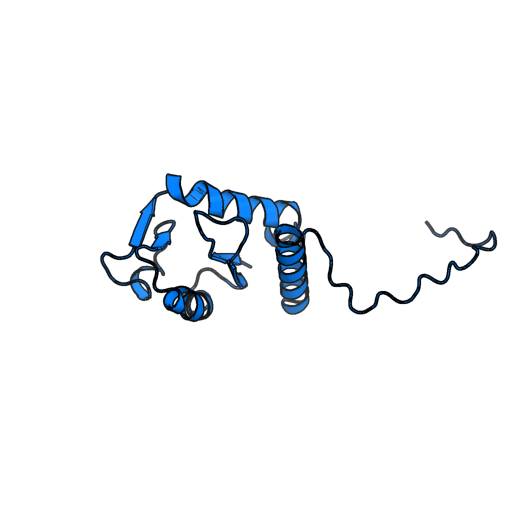 -3.663 12.656 1.00 67.50 86 LYS A N 1
ATOM 736 C CA . LYS A 1 86 ? 10.603 -2.454 13.442 1.00 67.50 86 LYS A CA 1
ATOM 737 C C . LYS A 1 86 ? 11.714 -2.036 14.415 1.00 67.50 86 LYS A C 1
ATOM 739 O O . LYS A 1 86 ? 11.810 -0.859 14.723 1.00 67.50 86 LYS A O 1
ATOM 744 N N . THR A 1 87 ? 12.514 -2.978 14.909 1.00 66.81 87 THR A N 1
ATOM 745 C CA . THR A 1 87 ? 13.516 -2.734 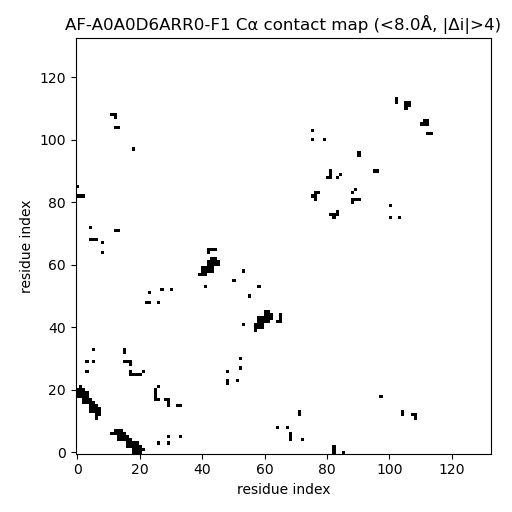15.961 1.00 66.81 87 THR A CA 1
ATOM 746 C C . THR A 1 87 ? 14.901 -2.384 15.423 1.00 66.81 87 THR A C 1
ATOM 748 O O . THR A 1 87 ? 15.640 -1.669 16.086 1.00 66.81 87 THR A O 1
ATOM 751 N N . LEU A 1 88 ? 15.252 -2.862 14.224 1.00 62.69 88 LEU A N 1
ATOM 752 C CA . LEU A 1 88 ? 16.609 -2.739 13.673 1.00 62.69 88 LEU A CA 1
ATOM 753 C C . LEU A 1 88 ? 16.713 -1.745 12.518 1.00 62.69 88 LEU A C 1
ATOM 755 O O . LEU A 1 88 ? 17.746 -1.112 12.336 1.00 62.69 88 LEU A O 1
ATOM 759 N N . CYS A 1 89 ? 15.652 -1.598 11.729 1.00 67.19 89 CYS A N 1
ATOM 760 C CA . CYS A 1 89 ? 15.676 -0.788 10.518 1.00 67.19 89 CYS A CA 1
ATOM 761 C C . CYS A 1 89 ? 14.487 0.174 10.506 1.00 67.19 89 CYS A C 1
ATOM 763 O O . CYS A 1 89 ? 13.728 0.215 9.547 1.00 67.19 89 CYS A O 1
ATOM 765 N N . TYR A 1 90 ? 14.271 0.940 11.575 1.00 69.12 90 TYR A N 1
ATOM 766 C CA . TYR A 1 90 ? 13.184 1.919 11.580 1.00 69.12 90 TYR A CA 1
ATOM 767 C C . TYR A 1 90 ? 13.581 3.188 10.816 1.00 69.12 90 TYR A C 1
ATOM 769 O O . TYR A 1 90 ? 14.726 3.637 10.850 1.00 69.12 90 TYR A O 1
ATOM 777 N N . SER A 1 91 ? 12.622 3.777 10.101 1.00 72.00 91 SER A N 1
ATOM 778 C CA . SER A 1 91 ? 12.819 5.095 9.500 1.00 72.00 91 SER A CA 1
ATOM 779 C C . SER A 1 91 ? 12.595 6.166 10.565 1.00 72.00 91 SER A C 1
ATOM 781 O O . SER A 1 91 ? 11.549 6.164 11.209 1.00 72.00 91 SER A O 1
ATOM 783 N N . LYS A 1 92 ? 13.544 7.095 10.728 1.00 80.81 92 LYS A N 1
ATOM 784 C CA . LYS A 1 92 ? 13.360 8.283 11.584 1.00 80.81 92 LYS A CA 1
ATOM 785 C C . LYS A 1 92 ? 12.352 9.273 10.990 1.00 80.81 92 LYS A C 1
ATOM 787 O O . LYS A 1 92 ? 11.711 10.006 11.728 1.00 80.81 92 LYS A O 1
ATOM 792 N N . SER A 1 93 ? 12.199 9.266 9.663 1.00 87.69 93 SER A N 1
ATOM 793 C CA . SER A 1 93 ? 11.233 10.091 8.935 1.00 87.69 93 SER A CA 1
ATOM 794 C C . SER A 1 93 ? 10.230 9.209 8.194 1.00 87.69 93 SER A C 1
ATOM 796 O O . SER A 1 93 ? 10.604 8.372 7.363 1.00 87.69 93 SER A O 1
ATOM 798 N N . VAL A 1 94 ? 8.945 9.397 8.497 1.00 87.06 94 VAL A N 1
ATOM 799 C CA . VAL A 1 94 ? 7.838 8.749 7.775 1.00 87.06 94 VAL A CA 1
ATOM 800 C C . VAL A 1 94 ? 7.796 9.235 6.330 1.00 87.06 94 VAL A C 1
ATOM 802 O O . VAL A 1 94 ? 7.520 8.454 5.425 1.00 87.06 94 VAL A O 1
ATOM 805 N N . GLU A 1 95 ? 8.118 10.504 6.104 1.00 90.50 95 GLU A N 1
ATOM 806 C CA . GLU A 1 95 ? 8.129 11.116 4.781 1.00 90.50 95 GLU A CA 1
ATOM 807 C C . GLU A 1 95 ? 9.175 10.468 3.865 1.00 90.50 95 GLU A C 1
ATOM 809 O O . GLU A 1 95 ? 8.850 10.01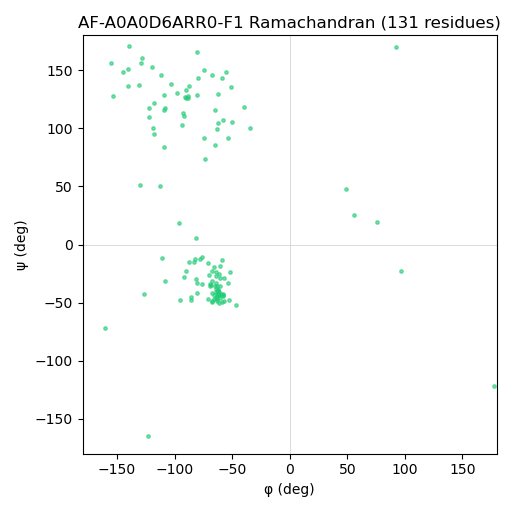3 2.772 1.00 90.50 95 GLU A O 1
ATOM 814 N N . MET A 1 96 ? 10.402 10.275 4.359 1.00 90.38 96 MET A N 1
ATOM 815 C CA . MET A 1 96 ? 11.448 9.567 3.610 1.00 90.38 96 MET A CA 1
ATOM 816 C C . MET A 1 96 ? 11.064 8.124 3.286 1.00 90.38 96 MET A C 1
ATOM 818 O O . MET A 1 96 ? 11.401 7.611 2.216 1.00 90.38 96 MET A O 1
ATOM 822 N N . LEU A 1 97 ? 10.356 7.451 4.198 1.00 90.12 97 LEU A N 1
ATOM 823 C CA . LEU A 1 97 ? 9.835 6.119 3.919 1.00 90.12 97 LEU A CA 1
ATOM 824 C C . LEU A 1 97 ? 8.775 6.165 2.815 1.00 90.12 97 LEU A C 1
ATOM 826 O O . LEU A 1 97 ? 8.829 5.331 1.915 1.00 90.12 97 LEU A O 1
ATOM 830 N N . LYS A 1 98 ? 7.856 7.137 2.857 1.00 92.00 98 LYS A N 1
ATOM 831 C CA . LYS A 1 98 ? 6.845 7.324 1.813 1.00 92.00 98 LYS A CA 1
ATOM 832 C C . LYS A 1 98 ? 7.502 7.526 0.448 1.00 92.00 98 LYS A C 1
ATOM 834 O O . LYS A 1 98 ? 7.162 6.795 -0.472 1.00 92.00 98 LYS A O 1
ATOM 839 N N . TYR A 1 99 ? 8.501 8.403 0.333 1.00 92.00 99 TYR A N 1
ATOM 840 C CA . TYR A 1 99 ? 9.241 8.583 -0.923 1.00 92.00 99 TYR A CA 1
ATOM 841 C C . TYR A 1 99 ? 9.965 7.312 -1.373 1.00 92.00 99 TYR A C 1
ATOM 843 O O . TYR A 1 99 ? 9.920 6.974 -2.551 1.00 92.00 99 TYR A O 1
ATOM 851 N N . SER A 1 100 ? 10.584 6.573 -0.447 1.00 91.75 100 SER A N 1
ATOM 852 C CA . SER A 1 100 ? 11.263 5.309 -0.776 1.00 91.75 100 SER A CA 1
ATOM 853 C C . SER A 1 100 ? 10.286 4.265 -1.333 1.00 91.75 100 SER A C 1
ATOM 855 O O . SER A 1 100 ? 10.607 3.572 -2.295 1.00 91.75 100 SER A O 1
ATOM 857 N N . ILE A 1 101 ? 9.087 4.163 -0.747 1.00 92.88 101 ILE A N 1
ATOM 858 C CA . ILE A 1 101 ? 8.021 3.272 -1.222 1.00 92.88 101 ILE A CA 1
ATOM 859 C C . ILE A 1 101 ? 7.506 3.743 -2.584 1.00 92.88 101 ILE A C 1
ATOM 861 O O . ILE A 1 101 ? 7.448 2.930 -3.504 1.00 92.88 101 ILE A O 1
ATOM 865 N N . SER A 1 102 ? 7.190 5.037 -2.736 1.00 93.12 102 SER A N 1
ATOM 866 C CA . SER A 1 102 ? 6.755 5.621 -4.013 1.00 93.12 102 SER A CA 1
ATOM 867 C C . SER A 1 102 ? 7.741 5.314 -5.134 1.00 93.12 102 SER A C 1
ATOM 869 O O . SER A 1 102 ? 7.339 4.858 -6.202 1.00 93.12 102 SER A O 1
ATOM 871 N N . LEU A 1 103 ? 9.033 5.532 -4.879 1.00 92.94 103 LEU A N 1
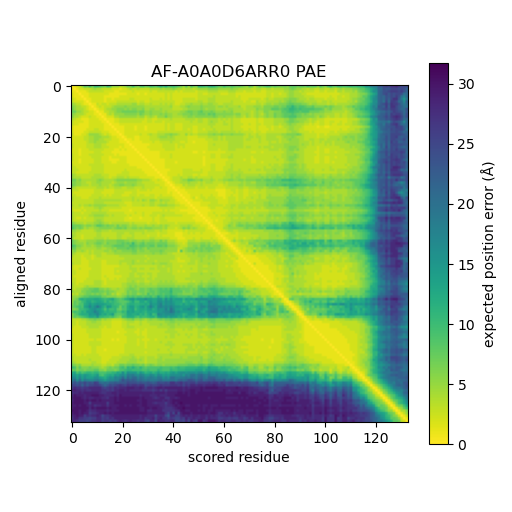ATOM 872 C CA . LEU A 1 103 ? 10.093 5.310 -5.852 1.00 92.94 103 LEU A CA 1
ATOM 873 C C . LEU A 1 103 ? 10.195 3.837 -6.245 1.00 92.94 103 LEU A C 1
ATOM 875 O O . LEU A 1 103 ? 10.295 3.521 -7.426 1.00 92.94 103 LEU A O 1
ATOM 879 N N . LEU A 1 104 ? 10.133 2.930 -5.269 1.00 92.31 104 LEU A N 1
ATOM 880 C CA . LEU A 1 104 ? 10.227 1.499 -5.533 1.00 92.31 104 LEU A CA 1
ATOM 881 C C . LEU A 1 104 ? 9.010 0.971 -6.305 1.00 92.31 104 LEU A C 1
ATOM 883 O O . LEU A 1 104 ? 9.175 0.196 -7.243 1.00 92.31 104 LEU A O 1
ATOM 887 N N . ILE A 1 105 ? 7.799 1.407 -5.948 1.00 92.62 105 ILE A N 1
ATOM 888 C CA . ILE A 1 105 ? 6.573 1.055 -6.680 1.00 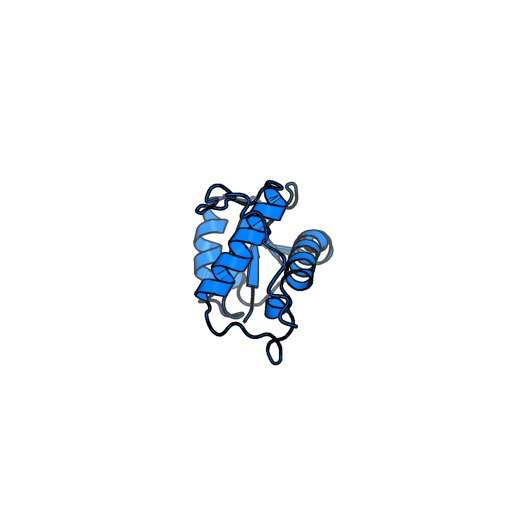92.62 105 ILE A CA 1
ATOM 889 C C . ILE A 1 105 ? 6.644 1.585 -8.115 1.00 92.62 105 ILE A C 1
ATOM 891 O O . ILE A 1 105 ? 6.321 0.854 -9.051 1.00 92.62 105 ILE A O 1
ATOM 895 N N . HIS A 1 106 ? 7.107 2.825 -8.298 1.00 91.44 106 HIS A N 1
ATOM 896 C CA . HIS A 1 106 ? 7.314 3.401 -9.624 1.00 91.44 106 HIS A CA 1
ATOM 897 C C . HIS A 1 106 ? 8.307 2.563 -10.436 1.00 91.44 106 HIS A C 1
ATOM 899 O O . HIS A 1 106 ? 7.988 2.143 -11.547 1.00 91.44 106 HIS A O 1
ATOM 905 N N . TYR A 1 107 ? 9.464 2.235 -9.860 1.00 91.25 107 TYR A N 1
ATOM 906 C CA . TYR A 1 107 ? 10.464 1.395 -10.510 1.00 91.25 107 TYR A CA 1
ATOM 907 C C . TYR A 1 107 ? 9.901 0.019 -10.890 1.00 91.25 107 TYR A C 1
ATOM 909 O O . TYR A 1 107 ? 10.105 -0.452 -12.004 1.00 91.25 107 TYR A O 1
ATOM 917 N N . PHE A 1 108 ? 9.117 -0.623 -10.023 1.00 89.44 108 PHE A N 1
ATOM 918 C CA . PHE A 1 108 ? 8.484 -1.901 -10.354 1.00 89.44 108 PHE A CA 1
ATOM 919 C C . PHE A 1 108 ? 7.490 -1.801 -11.507 1.00 89.44 108 PHE A C 1
ATOM 921 O O . PHE A 1 108 ? 7.410 -2.738 -12.298 1.00 89.44 108 PHE A O 1
ATOM 928 N N . LYS A 1 109 ? 6.765 -0.687 -11.613 1.00 88.19 109 LYS A N 1
ATOM 929 C CA . LYS A 1 109 ? 5.748 -0.481 -12.645 1.00 88.19 109 LYS A CA 1
ATOM 930 C C . LYS A 1 109 ? 6.333 -0.062 -13.994 1.00 88.19 109 LYS A C 1
ATOM 932 O O . LYS A 1 109 ? 5.867 -0.547 -15.018 1.00 88.19 109 LYS A O 1
ATOM 937 N N . PHE A 1 110 ? 7.324 0.825 -13.994 1.00 89.00 110 PHE A N 1
ATOM 938 C CA . PHE A 1 110 ? 7.836 1.469 -15.209 1.00 89.00 110 PHE A CA 1
ATOM 939 C C . PHE A 1 110 ? 9.249 1.031 -15.597 1.00 89.00 110 PHE A C 1
ATOM 941 O O . PHE A 1 110 ? 9.682 1.329 -16.703 1.00 89.00 110 PHE A O 1
ATOM 948 N N . GLN A 1 111 ? 9.963 0.323 -14.713 1.00 87.62 111 GLN A N 1
ATOM 949 C CA . GLN A 1 111 ? 11.381 -0.028 -14.882 1.00 87.62 111 GLN A CA 1
ATOM 950 C C . GLN A 1 111 ? 12.284 1.197 -15.116 1.00 87.62 111 GLN A C 1
ATOM 952 O O . GLN A 1 111 ? 13.375 1.078 -15.666 1.00 87.62 111 GLN A O 1
ATOM 957 N N . ASP A 1 112 ? 11.843 2.363 -14.643 1.00 88.62 112 ASP A N 1
ATOM 958 C CA . ASP A 1 112 ? 12.554 3.635 -14.721 1.00 88.62 112 ASP A CA 1
ATOM 959 C C . ASP A 1 112 ? 12.635 4.286 -13.333 1.00 88.62 112 ASP A C 1
ATOM 961 O O . ASP A 1 112 ? 11.897 3.931 -12.408 1.00 88.62 112 ASP A O 1
ATOM 965 N N . ILE A 1 113 ? 13.572 5.215 -13.170 1.00 86.62 113 ILE A N 1
ATOM 966 C CA . ILE A 1 113 ? 13.760 5.995 -11.954 1.00 86.62 113 ILE A CA 1
ATOM 967 C C . ILE A 1 113 ? 13.649 7.474 -12.342 1.00 86.62 113 ILE A C 1
ATOM 969 O O . ILE A 1 113 ? 14.570 8.010 -12.968 1.00 86.62 113 ILE A O 1
ATOM 973 N N . PRO A 1 114 ? 12.571 8.168 -11.935 1.00 80.00 114 PRO A N 1
ATOM 974 C CA . PRO A 1 114 ? 12.411 9.586 -12.197 1.00 80.00 114 PRO A CA 1
ATOM 975 C C . PRO A 1 114 ? 13.347 10.346 -11.256 1.00 80.00 114 PRO A C 1
ATOM 977 O O . PRO A 1 114 ? 13.010 10.626 -10.107 1.00 80.00 114 PRO A O 1
ATOM 980 N N . ILE A 1 115 ? 14.567 10.620 -11.722 1.00 78.12 115 ILE A N 1
ATOM 981 C CA . ILE A 1 115 ? 15.588 11.359 -10.972 1.00 78.12 115 ILE A CA 1
ATOM 982 C C . ILE A 1 115 ? 15.471 12.841 -11.358 1.00 78.12 115 ILE A C 1
ATOM 984 O O . ILE A 1 115 ? 15.957 13.216 -12.426 1.00 78.12 115 ILE A O 1
ATOM 988 N N . PRO A 1 116 ? 14.872 13.706 -10.514 1.00 72.25 116 PRO A N 1
ATOM 989 C CA . PRO A 1 116 ? 14.708 15.126 -10.839 1.00 72.25 116 PRO A CA 1
ATOM 990 C C . PRO A 1 116 ? 16.044 15.883 -10.894 1.00 72.25 116 PRO A C 1
ATOM 992 O O . PRO A 1 116 ? 16.149 16.897 -11.572 1.00 72.25 116 PRO A O 1
ATOM 995 N N . TYR A 1 117 ? 17.080 15.369 -10.222 1.00 63.28 117 TYR A N 1
ATOM 996 C CA . TYR A 1 117 ? 18.425 15.950 -10.177 1.00 63.28 117 TYR A CA 1
ATOM 997 C C . TYR A 1 117 ? 19.446 15.066 -10.891 1.00 63.28 117 TYR A C 1
ATOM 999 O O . TYR A 1 117 ? 20.500 14.748 -10.337 1.00 63.28 117 TYR A O 1
ATOM 1007 N N . ARG A 1 118 ? 19.163 14.645 -12.128 1.00 54.38 118 ARG A N 1
ATOM 1008 C CA . ARG A 1 118 ? 20.235 14.164 -13.005 1.00 54.38 118 ARG A CA 1
ATOM 1009 C C . ARG A 1 118 ? 21.021 15.392 -13.467 1.00 54.38 118 ARG A C 1
ATOM 1011 O O . ARG A 1 118 ? 20.871 15.845 -14.595 1.00 54.38 118 ARG A O 1
ATOM 1018 N N . GLY A 1 119 ? 21.817 15.967 -12.563 1.00 52.47 119 GLY A N 1
ATOM 1019 C CA . GLY A 1 119 ? 22.906 16.836 -12.980 1.00 52.47 119 GLY A CA 1
ATOM 1020 C C . GLY A 1 119 ? 23.707 16.067 -14.021 1.00 52.47 119 GLY A C 1
ATOM 1021 O O . GLY A 1 119 ? 23.916 14.860 -13.855 1.00 52.47 119 GLY A O 1
ATOM 1022 N N . GLU A 1 120 ? 24.082 16.729 -15.115 1.00 48.97 120 GLU A N 1
ATOM 1023 C CA . GLU A 1 120 ? 25.113 16.214 -16.006 1.00 48.97 120 GLU A CA 1
ATOM 1024 C C . GLU A 1 120 ? 26.201 15.615 -15.124 1.00 48.97 120 GLU A C 1
ATOM 1026 O O . GLU A 1 120 ? 26.777 16.312 -14.282 1.00 48.97 120 GLU A O 1
ATOM 1031 N N . VAL A 1 121 ? 26.437 14.311 -15.260 1.00 52.50 121 VAL A N 1
ATOM 1032 C CA . VAL A 1 121 ? 27.637 13.708 -14.706 1.00 52.50 121 VAL A CA 1
ATOM 1033 C C . VAL A 1 121 ? 28.760 14.355 -15.499 1.00 52.50 121 VAL A C 1
ATOM 1035 O O . VAL A 1 121 ? 29.182 13.845 -16.532 1.00 52.50 121 VAL A O 1
ATOM 1038 N N . ARG A 1 122 ? 29.211 15.533 -15.061 1.00 45.69 122 ARG A N 1
ATOM 1039 C CA . ARG A 1 122 ? 30.532 16.016 -15.409 1.00 45.69 122 ARG A CA 1
ATOM 1040 C C . ARG A 1 122 ? 31.425 14.915 -14.892 1.00 45.69 122 ARG A C 1
ATOM 1042 O O . ARG A 1 122 ? 31.527 14.709 -13.684 1.00 45.69 122 ARG A O 1
ATOM 1049 N N . SER A 1 123 ? 31.975 14.141 -15.814 1.00 46.66 123 SER A N 1
ATOM 1050 C CA . SER A 1 123 ? 33.087 13.259 -15.542 1.00 46.66 123 SER A CA 1
ATOM 1051 C C . SER A 1 123 ? 34.174 14.129 -14.920 1.00 46.66 123 SER A C 1
ATOM 1053 O O . SER A 1 123 ? 34.955 14.760 -15.630 1.00 46.66 123 SER A O 1
ATOM 1055 N N . CYS A 1 124 ? 34.193 14.236 -13.592 1.00 43.78 124 CYS A N 1
ATOM 1056 C CA . CYS A 1 124 ? 35.377 14.679 -12.894 1.00 43.78 124 CYS A CA 1
ATOM 1057 C C . CYS A 1 124 ? 36.414 13.616 -13.219 1.00 43.78 124 CYS A C 1
ATOM 1059 O O . CYS A 1 124 ? 36.332 12.484 -12.741 1.00 43.78 124 CYS A O 1
ATOM 1061 N N . SER A 1 125 ? 37.342 13.962 -14.107 1.00 47.16 125 SER A N 1
ATOM 1062 C CA . SER A 1 125 ? 38.591 13.243 -14.272 1.00 47.16 125 SER A CA 1
ATOM 1063 C C . SER A 1 125 ? 39.190 13.094 -12.880 1.00 47.16 125 SER A C 1
ATOM 1065 O O . SER A 1 125 ? 39.639 14.078 -12.293 1.00 47.16 125 SER A O 1
ATOM 1067 N N . ALA A 1 126 ? 39.114 11.889 -12.322 1.00 42.78 126 ALA A N 1
ATOM 1068 C CA . ALA A 1 126 ? 39.696 11.587 -11.032 1.00 42.78 126 ALA A CA 1
ATOM 1069 C C . ALA A 1 126 ? 41.212 11.776 -11.152 1.00 42.78 126 ALA A C 1
ATOM 1071 O O . ALA A 1 126 ? 41.920 10.912 -11.674 1.00 42.78 126 ALA A O 1
ATOM 1072 N N . THR A 1 127 ? 41.726 12.918 -10.698 1.00 48.38 127 THR A N 1
ATOM 1073 C CA . THR A 1 127 ? 43.140 13.027 -10.366 1.00 48.38 127 THR A CA 1
ATOM 1074 C C . THR A 1 127 ? 43.389 12.101 -9.186 1.00 48.38 127 THR A C 1
ATOM 1076 O O . THR A 1 127 ? 42.813 12.241 -8.112 1.00 48.38 127 THR A O 1
ATOM 1079 N N . LYS A 1 128 ? 44.213 11.093 -9.468 1.00 47.16 128 LYS A N 1
ATOM 1080 C CA . LYS A 1 128 ? 44.816 10.102 -8.575 1.00 47.16 128 LYS A CA 1
ATOM 1081 C C . LYS A 1 128 ? 45.130 10.740 -7.208 1.00 47.16 128 LYS A C 1
ATOM 1083 O O . LYS A 1 128 ? 46.110 11.465 -7.100 1.00 47.16 128 LYS A O 1
ATOM 1088 N N . GLY A 1 129 ? 44.290 10.515 -6.201 1.00 46.41 129 GLY A N 1
ATOM 1089 C CA . GLY A 1 129 ? 44.435 11.223 -4.926 1.00 46.41 129 GLY A CA 1
ATOM 1090 C C . GLY A 1 129 ? 43.737 10.544 -3.767 1.00 46.41 129 GLY A C 1
ATOM 1091 O O . GLY A 1 129 ? 44.404 9.928 -2.950 1.00 46.41 129 GLY A O 1
ATOM 1092 N N . ASP A 1 130 ? 42.409 10.568 -3.721 1.00 40.19 130 ASP A N 1
ATOM 1093 C CA . ASP A 1 130 ? 41.744 10.353 -2.435 1.00 40.19 130 ASP A CA 1
ATOM 1094 C C . ASP A 1 130 ? 40.854 9.110 -2.444 1.00 40.19 130 ASP A C 1
ATOM 1096 O O . ASP A 1 130 ? 39.698 9.126 -2.866 1.00 40.19 130 ASP A O 1
ATOM 1100 N N . ARG A 1 131 ? 41.425 7.998 -1.969 1.00 37.97 131 ARG A N 1
ATOM 1101 C CA . ARG A 1 131 ? 40.651 6.861 -1.462 1.00 37.97 131 ARG A CA 1
ATOM 1102 C C . ARG A 1 131 ? 40.482 7.058 0.036 1.00 37.97 131 ARG A C 1
ATOM 1104 O O . ARG A 1 131 ? 41.461 6.956 0.770 1.00 37.97 131 ARG A O 1
ATOM 1111 N N . PHE A 1 132 ? 39.254 7.279 0.479 1.00 38.88 132 PHE A N 1
ATOM 1112 C CA . PHE A 1 132 ? 38.880 7.045 1.868 1.00 38.88 132 PHE A CA 1
ATOM 1113 C C . PHE A 1 132 ? 38.087 5.736 1.942 1.00 38.88 132 PHE A C 1
ATOM 1115 O O . PHE A 1 132 ? 37.312 5.430 1.034 1.00 38.88 132 PHE A O 1
ATOM 1122 N N . ILE A 1 133 ? 38.411 4.958 2.978 1.00 45.00 133 ILE A N 1
ATOM 1123 C CA . ILE A 1 133 ? 37.841 3.654 3.356 1.00 45.00 133 ILE A CA 1
ATOM 1124 C C . ILE A 1 133 ? 36.319 3.669 3.496 1.00 45.00 133 ILE A C 1
ATOM 1126 O O . ILE A 1 133 ? 35.779 4.682 3.993 1.00 45.00 133 ILE A O 1
#

pLDDT: mean 82.67, std 15.15, range [37.97, 95.81]

Foldseek 3Di:
DAKDFDDDLPDDFTDDMFDDDPDLVRCVVVLVVVVVVVDQADEDCPDPNVPVRPPPPRYDHDPVSCVRVVVNLVVLCVVQVCNVDVPPRPDPDPVVVVVVSVQVRCCRVPVDGPDVPPDPPPPPPDDPDDDDD

Nearest PDB structures (foldseek):
  6k15-assembly1_A  TM=1.377E-01  e=8.818E+00  Saccharomyces cerevisiae S288C

Secondary structure (DSSP, 8-state):
-EEEEEE-SSSSSEEEEEEE-SSHHHHHHHHHHHGGG--S-EEE---TTGGGTSPTTTEEE-HHHHHHHHHHHHHHHHH-GGGT-TTTS--S-HHHHHHHHHHHHHHHHHS----TT----------S-----